Protein AF-A0A940ZFB1-F1 (afdb_monomer_lite)

Sequence (130 aa):
MAQIRLTAKMTLVKAQEEEIEKLTLKRLAHEEELRNKISRGIPAPEYVLYKQFAEESRTELKTREHKKKEMIREIERDREKLVQLSKEKRILERLKEKKKKVFLYQAEKNEQKRNDEMVITRRRPLSPRS

Structure (mmCIF, N/CA/C/O backbone):
data_AF-A0A940ZFB1-F1
#
_entry.id   AF-A0A940ZFB1-F1
#
loop_
_atom_site.group_PDB
_atom_site.id
_atom_site.type_symbol
_atom_site.label_atom_id
_atom_site.label_alt_id
_atom_site.label_comp_id
_atom_site.label_asym_id
_atom_site.label_entity_id
_atom_site.label_seq_id
_atom_site.pdbx_PDB_ins_code
_atom_site.Cartn_x
_atom_site.Cartn_y
_atom_site.Cartn_z
_atom_site.occupancy
_atom_site.B_iso_or_equiv
_atom_site.auth_seq_id
_atom_site.auth_comp_id
_atom_site.auth_asym_id
_atom_site.auth_atom_id
_atom_site.pdbx_PDB_model_num
ATOM 1 N N . MET A 1 1 ? 8.352 10.409 -10.743 1.00 62.91 1 MET A N 1
ATOM 2 C CA . MET A 1 1 ? 6.900 10.581 -10.498 1.00 62.91 1 MET A CA 1
ATOM 3 C C . MET A 1 1 ? 6.220 9.298 -10.014 1.00 62.91 1 MET A C 1
ATOM 5 O O . MET A 1 1 ? 5.761 9.283 -8.884 1.00 62.91 1 MET A O 1
ATOM 9 N N . ALA A 1 2 ? 6.168 8.209 -10.793 1.00 75.75 2 ALA A N 1
ATOM 10 C CA . ALA A 1 2 ? 5.401 7.012 -10.406 1.00 75.75 2 ALA A CA 1
ATOM 11 C C . ALA A 1 2 ? 5.968 6.234 -9.191 1.00 75.75 2 ALA A C 1
ATOM 13 O O . ALA A 1 2 ? 5.193 5.829 -8.332 1.00 75.75 2 ALA A O 1
ATOM 14 N N . GLN A 1 3 ? 7.297 6.128 -9.051 1.00 79.12 3 GLN A N 1
ATOM 15 C CA . GLN A 1 3 ? 7.933 5.522 -7.867 1.00 79.12 3 GLN A CA 1
ATOM 16 C C . GLN A 1 3 ? 7.628 6.297 -6.572 1.00 79.12 3 GLN A C 1
ATOM 18 O O . GLN A 1 3 ? 7.298 5.693 -5.560 1.00 79.12 3 GLN A O 1
ATOM 23 N N . ILE A 1 4 ? 7.676 7.635 -6.631 1.00 85.56 4 ILE A N 1
ATOM 24 C CA . ILE A 1 4 ? 7.388 8.532 -5.496 1.00 85.56 4 ILE A CA 1
ATOM 25 C C . ILE A 1 4 ? 5.924 8.392 -5.049 1.00 85.56 4 ILE A C 1
ATOM 27 O O . ILE A 1 4 ? 5.627 8.362 -3.857 1.00 85.56 4 ILE A O 1
ATOM 31 N N . ARG A 1 5 ? 4.995 8.253 -6.006 1.00 85.88 5 ARG A N 1
ATOM 32 C CA . ARG A 1 5 ? 3.582 7.990 -5.698 1.00 85.88 5 ARG A CA 1
ATOM 33 C C . ARG A 1 5 ? 3.389 6.636 -5.017 1.00 85.88 5 ARG A C 1
ATOM 35 O O . ARG A 1 5 ? 2.632 6.552 -4.059 1.00 85.88 5 ARG A O 1
ATOM 42 N N . LEU A 1 6 ? 4.096 5.599 -5.470 1.00 87.44 6 LEU A N 1
ATOM 43 C CA . LEU A 1 6 ? 4.037 4.273 -4.857 1.00 87.44 6 LEU A CA 1
ATOM 44 C C . LEU A 1 6 ? 4.539 4.298 -3.407 1.00 87.44 6 LEU A C 1
ATOM 46 O O . LEU A 1 6 ? 3.886 3.754 -2.520 1.00 87.44 6 LEU A O 1
ATOM 50 N N . THR A 1 7 ? 5.671 4.961 -3.157 1.00 88.88 7 THR A N 1
ATOM 51 C CA . THR A 1 7 ? 6.219 5.096 -1.803 1.00 88.88 7 THR A CA 1
ATOM 52 C C . THR A 1 7 ? 5.277 5.874 -0.891 1.00 88.88 7 THR A C 1
ATOM 54 O O . THR A 1 7 ? 5.053 5.439 0.232 1.00 88.88 7 THR A O 1
ATOM 57 N N . ALA A 1 8 ? 4.654 6.949 -1.388 1.00 90.56 8 ALA A N 1
ATOM 58 C CA . ALA A 1 8 ? 3.661 7.710 -0.632 1.00 90.56 8 ALA A CA 1
ATOM 59 C C . ALA A 1 8 ? 2.418 6.867 -0.280 1.00 90.56 8 ALA A C 1
ATOM 61 O O . ALA A 1 8 ? 1.940 6.898 0.852 1.00 90.56 8 ALA A O 1
ATOM 62 N N . LYS A 1 9 ? 1.915 6.049 -1.217 1.00 89.62 9 LYS A N 1
ATOM 63 C CA . LYS A 1 9 ? 0.816 5.110 -0.930 1.00 89.62 9 LYS A CA 1
ATOM 64 C C . LYS A 1 9 ? 1.219 4.065 0.117 1.00 89.62 9 LYS A C 1
ATOM 66 O O . LYS A 1 9 ? 0.447 3.779 1.022 1.00 89.62 9 LYS A O 1
ATOM 71 N N . MET A 1 10 ? 2.439 3.531 0.044 1.00 90.00 10 MET A N 1
ATOM 72 C CA . MET A 1 10 ? 2.937 2.573 1.040 1.00 90.00 10 MET A CA 1
ATOM 73 C C . MET A 1 10 ? 3.075 3.189 2.438 1.00 90.00 10 MET A C 1
ATOM 75 O O . MET A 1 10 ? 2.764 2.520 3.420 1.00 90.00 10 MET A O 1
ATOM 79 N N . THR A 1 11 ? 3.511 4.447 2.549 1.00 93.44 11 THR A N 1
ATOM 80 C CA . THR A 1 11 ? 3.556 5.144 3.846 1.00 93.44 11 THR A CA 1
ATOM 81 C C . THR A 1 11 ? 2.160 5.386 4.410 1.00 93.44 11 THR A C 1
ATOM 83 O O . THR A 1 11 ? 1.964 5.226 5.609 1.00 93.44 11 THR A O 1
ATOM 86 N N . LEU A 1 12 ? 1.180 5.699 3.555 1.00 92.00 12 LEU A N 1
ATOM 87 C CA . LEU A 1 12 ? -0.214 5.861 3.977 1.00 92.00 12 LEU A CA 1
ATOM 88 C C . LEU A 1 12 ? -0.818 4.548 4.489 1.00 92.00 12 LEU A C 1
ATOM 90 O O . LEU A 1 12 ? -1.466 4.555 5.530 1.00 92.00 12 LEU A O 1
ATOM 94 N N . VAL A 1 13 ? -0.555 3.417 3.819 1.00 93.06 13 VAL A N 1
ATOM 95 C CA . VAL A 1 13 ? -0.995 2.097 4.308 1.00 93.06 13 VAL A CA 1
ATOM 96 C C . VAL A 1 13 ? -0.419 1.805 5.690 1.00 93.06 13 VAL A C 1
ATOM 98 O O . VAL A 1 13 ? -1.166 1.379 6.563 1.00 93.06 13 VAL A O 1
ATOM 101 N N . LYS A 1 14 ? 0.874 2.070 5.911 1.00 93.56 14 LYS A N 1
ATOM 102 C CA . LYS A 1 14 ? 1.506 1.867 7.223 1.00 93.56 14 LYS A CA 1
ATOM 103 C C . LYS A 1 14 ? 0.877 2.734 8.311 1.00 93.56 14 LYS A C 1
ATOM 105 O O . LYS A 1 14 ? 0.535 2.225 9.370 1.00 93.56 14 LYS A O 1
ATOM 110 N N . ALA A 1 15 ? 0.655 4.018 8.033 1.00 93.38 15 ALA A N 1
ATOM 111 C CA . ALA A 1 15 ? -0.030 4.899 8.976 1.00 93.38 15 ALA A CA 1
ATOM 112 C C . ALA A 1 15 ? -1.439 4.375 9.310 1.00 93.38 15 ALA A C 1
ATOM 114 O O . ALA A 1 15 ? -1.845 4.347 10.467 1.00 93.38 15 ALA A O 1
ATOM 115 N N . GLN A 1 16 ? -2.165 3.880 8.306 1.00 92.94 16 GLN A N 1
ATOM 116 C CA . GLN A 1 16 ? -3.490 3.296 8.497 1.00 92.94 16 GLN A CA 1
ATOM 117 C C . GLN A 1 16 ? -3.454 1.980 9.295 1.00 92.94 16 GLN A C 1
ATOM 119 O O . GLN A 1 16 ? -4.387 1.698 10.045 1.00 92.94 16 GLN A O 1
ATOM 124 N N . GLU A 1 17 ? -2.397 1.176 9.161 1.00 93.81 17 GLU A N 1
ATOM 125 C CA . GLU A 1 17 ? -2.161 -0.011 9.991 1.00 93.81 17 GLU A CA 1
ATOM 126 C C . GLU A 1 17 ? -1.968 0.357 11.460 1.00 93.81 17 GLU A C 1
ATOM 128 O O . GLU A 1 17 ? -2.651 -0.205 12.315 1.00 93.81 17 GLU A O 1
ATOM 133 N N . GLU A 1 18 ? -1.116 1.343 11.739 1.00 94.94 18 GLU A N 1
ATOM 134 C CA . GLU A 1 18 ? -0.875 1.836 13.098 1.00 94.94 18 GLU A CA 1
ATOM 135 C C . GLU A 1 18 ? -2.154 2.394 13.736 1.00 94.94 18 GLU A C 1
ATOM 137 O O . GLU A 1 18 ? -2.416 2.197 14.922 1.00 94.94 18 GLU A O 1
ATOM 142 N N . GLU A 1 19 ? -2.988 3.091 12.964 1.00 93.06 19 GLU A N 1
ATOM 143 C CA . GLU A 1 19 ? -4.271 3.590 13.456 1.00 93.06 19 GLU A CA 1
ATOM 144 C C . GLU A 1 19 ? -5.270 2.468 13.767 1.00 93.06 19 GLU A C 1
ATOM 146 O O . GLU A 1 19 ? -5.968 2.530 14.782 1.00 93.06 19 GLU A O 1
ATOM 151 N N . ILE A 1 20 ? -5.343 1.437 12.916 1.00 94.50 20 ILE A N 1
ATOM 152 C CA . ILE A 1 20 ? -6.171 0.247 13.165 1.00 94.50 20 ILE A CA 1
ATOM 153 C C . ILE A 1 20 ? -5.700 -0.458 14.439 1.00 94.50 20 ILE A C 1
ATOM 155 O O . ILE A 1 20 ? -6.527 -0.844 15.267 1.00 94.50 20 ILE A O 1
ATOM 159 N N . GLU A 1 21 ? -4.389 -0.593 14.628 1.00 95.38 21 GLU A N 1
ATOM 160 C CA . GLU A 1 21 ? -3.807 -1.195 15.826 1.00 95.38 21 GLU A CA 1
ATOM 161 C C . GLU A 1 21 ? -4.157 -0.389 17.083 1.00 95.38 21 GLU A C 1
ATOM 163 O O . GLU A 1 21 ? -4.688 -0.950 18.043 1.00 95.38 21 GLU A O 1
ATOM 168 N N . LYS A 1 22 ? -3.987 0.939 17.054 1.00 94.81 22 LYS A N 1
ATOM 169 C CA . LYS A 1 22 ? -4.377 1.832 18.161 1.00 94.81 22 LYS A CA 1
ATOM 170 C C . LYS A 1 22 ? -5.856 1.698 18.524 1.00 94.81 22 LYS A C 1
ATOM 172 O O . LYS A 1 22 ? -6.189 1.594 19.704 1.00 94.81 22 LYS A O 1
ATOM 177 N N . LEU A 1 23 ? -6.747 1.683 17.531 1.00 93.31 23 LEU A N 1
ATOM 178 C CA . LEU A 1 23 ? -8.184 1.500 17.761 1.00 93.31 23 LEU A CA 1
ATOM 179 C C . LEU A 1 23 ? -8.505 0.118 18.333 1.00 93.31 23 LEU A C 1
ATOM 181 O O . LEU A 1 23 ? -9.347 0.002 19.222 1.00 93.31 23 LEU A O 1
ATOM 185 N N . THR A 1 24 ? -7.813 -0.917 17.862 1.00 94.06 24 THR A N 1
ATOM 186 C CA . THR A 1 24 ? -7.970 -2.289 18.358 1.00 94.06 24 THR A CA 1
ATOM 187 C C . THR A 1 24 ? -7.562 -2.384 19.825 1.00 94.06 24 THR A C 1
ATOM 189 O O . THR A 1 24 ? -8.335 -2.884 20.641 1.00 94.06 24 THR A O 1
ATOM 192 N N . LEU A 1 25 ? -6.400 -1.832 20.185 1.00 95.69 25 LEU A N 1
ATOM 193 C CA . LEU A 1 25 ? -5.922 -1.781 21.568 1.00 95.69 25 LEU A CA 1
ATOM 194 C C . LEU A 1 25 ? -6.876 -0.990 22.467 1.00 95.69 25 LEU A C 1
ATOM 196 O O . LEU A 1 25 ? -7.230 -1.455 23.549 1.00 95.69 25 LEU A O 1
ATOM 200 N N . LYS A 1 26 ? -7.358 0.169 22.001 1.00 93.75 26 LYS A N 1
ATOM 201 C CA . LYS A 1 26 ? -8.342 0.972 22.737 1.00 93.75 26 LYS A CA 1
ATOM 202 C C . LYS A 1 26 ? -9.633 0.187 22.990 1.00 93.75 26 LYS A C 1
ATOM 204 O O . LYS A 1 26 ? -10.175 0.242 24.091 1.00 93.75 26 LYS A O 1
ATOM 209 N N . ARG A 1 27 ? -10.118 -0.571 22.001 1.00 93.12 27 ARG A N 1
ATOM 210 C CA . ARG A 1 27 ? -11.320 -1.399 22.163 1.00 93.12 27 ARG A CA 1
ATOM 211 C C . ARG A 1 27 ? -11.108 -2.517 23.179 1.00 93.12 27 ARG A C 1
ATOM 213 O O . ARG A 1 27 ? -11.959 -2.700 24.041 1.00 93.12 27 ARG A O 1
ATOM 220 N N . LEU A 1 28 ? -9.971 -3.212 23.117 1.00 94.44 28 LEU A N 1
ATOM 221 C CA . LEU A 1 28 ? -9.625 -4.262 24.080 1.00 94.44 28 LEU A CA 1
ATOM 222 C C . LEU A 1 28 ? -9.569 -3.721 25.514 1.00 94.44 28 LEU A C 1
ATOM 224 O O . LEU A 1 28 ? -10.133 -4.339 26.414 1.00 94.44 28 LEU A O 1
ATOM 228 N N . ALA A 1 29 ? -8.970 -2.542 25.707 1.00 94.81 29 ALA A N 1
ATOM 229 C CA . ALA A 1 29 ? -8.914 -1.884 27.009 1.00 94.81 29 ALA A CA 1
ATOM 230 C C . ALA A 1 29 ? -10.319 -1.559 27.550 1.00 94.81 29 ALA A C 1
ATOM 232 O O . ALA A 1 29 ? -10.620 -1.857 28.703 1.00 94.81 29 ALA A O 1
ATOM 233 N N . HIS A 1 30 ? -11.213 -1.017 26.715 1.00 93.19 30 HIS A N 1
ATOM 234 C CA . HIS A 1 30 ? -12.595 -0.745 27.128 1.00 93.19 30 HIS A CA 1
ATOM 235 C C . HIS A 1 30 ? -13.420 -2.020 27.358 1.00 93.19 30 HIS A C 1
ATOM 237 O O . HIS A 1 30 ? -14.267 -2.043 28.247 1.00 93.19 30 HIS A O 1
ATOM 243 N N . GLU A 1 31 ? -13.185 -3.094 26.599 1.00 93.31 31 GLU A N 1
ATOM 244 C CA . GLU A 1 31 ? -13.822 -4.397 26.835 1.00 93.31 31 GLU A CA 1
ATOM 245 C C . GLU A 1 31 ? -13.366 -5.022 28.164 1.00 93.31 31 GLU A C 1
ATOM 247 O O . GLU A 1 31 ? -14.154 -5.661 28.865 1.00 93.31 31 GLU A O 1
ATOM 252 N N . GLU A 1 32 ? -12.095 -4.867 28.528 1.00 94.81 32 GLU A N 1
ATOM 253 C CA . GLU A 1 32 ? -11.571 -5.279 29.831 1.00 94.81 32 GLU A CA 1
ATOM 254 C C . GLU A 1 32 ? -12.140 -4.425 30.970 1.00 94.81 32 GLU A C 1
ATOM 256 O O . GLU A 1 32 ? -12.633 -4.966 31.962 1.00 94.81 32 GLU A O 1
ATOM 261 N N . GLU A 1 33 ? -12.167 -3.104 30.801 1.00 94.62 33 GLU A N 1
ATOM 262 C CA . GLU A 1 33 ? -12.769 -2.183 31.764 1.00 94.62 33 GLU A CA 1
ATOM 263 C C . GLU A 1 33 ? -14.253 -2.501 31.998 1.00 94.62 33 GLU A C 1
ATOM 265 O O . GLU A 1 33 ? -14.690 -2.612 33.145 1.00 94.62 33 GLU A O 1
ATOM 270 N N . LEU A 1 34 ? -15.017 -2.737 30.926 1.00 93.75 34 LEU A N 1
ATOM 271 C CA . LEU A 1 34 ? -16.417 -3.143 31.014 1.00 93.75 34 LEU A CA 1
ATOM 272 C C . LEU A 1 34 ? -16.570 -4.458 31.786 1.00 93.75 34 LEU A C 1
ATOM 274 O O . LEU A 1 34 ? -17.436 -4.552 32.652 1.00 93.75 34 LEU A O 1
ATOM 278 N N . ARG A 1 35 ? -15.735 -5.470 31.513 1.00 94.31 35 ARG A N 1
ATOM 279 C CA . ARG A 1 35 ? -15.765 -6.748 32.250 1.00 94.31 35 ARG A CA 1
ATOM 280 C C . ARG A 1 35 ? -15.522 -6.548 33.746 1.00 94.31 35 ARG A C 1
ATOM 282 O O . ARG A 1 35 ? -16.246 -7.122 34.559 1.00 94.31 35 ARG A O 1
ATOM 289 N N . ASN A 1 36 ? -14.568 -5.691 34.101 1.00 94.94 36 ASN A N 1
ATOM 290 C CA . ASN A 1 36 ? -14.268 -5.342 35.490 1.00 94.94 36 ASN A CA 1
ATOM 291 C C . ASN A 1 36 ? -15.397 -4.550 36.167 1.00 94.94 36 ASN A C 1
ATOM 293 O O . ASN A 1 36 ? -15.624 -4.703 37.364 1.00 94.94 36 ASN A O 1
ATOM 297 N N . LYS A 1 37 ? -16.119 -3.705 35.425 1.00 93.94 37 LYS A N 1
ATOM 298 C CA . LYS A 1 37 ? -17.277 -2.966 35.950 1.00 93.94 37 LYS A CA 1
ATOM 299 C C . LYS A 1 37 ? -18.510 -3.856 36.096 1.00 93.94 37 LYS A C 1
ATOM 301 O O . LYS A 1 37 ? -19.213 -3.755 37.095 1.00 93.94 37 LYS A O 1
ATOM 306 N N . ILE A 1 38 ? -18.738 -4.781 35.160 1.00 93.75 38 ILE A N 1
ATOM 307 C CA . ILE A 1 38 ? -19.824 -5.769 35.242 1.00 93.75 38 ILE A CA 1
ATOM 308 C C . ILE A 1 38 ? -19.685 -6.618 36.509 1.00 93.75 38 ILE A C 1
ATOM 310 O O . ILE A 1 38 ? -20.674 -6.808 37.212 1.00 93.75 38 ILE A O 1
ATOM 314 N N . SER A 1 39 ? -18.474 -7.080 36.842 1.00 93.12 39 SER A N 1
ATOM 315 C CA . SER A 1 39 ? -18.250 -7.897 38.045 1.00 93.12 39 SER A CA 1
ATOM 316 C C . SER A 1 39 ? -18.495 -7.146 39.360 1.00 93.12 39 SER A C 1
ATOM 318 O O . SER A 1 39 ? -18.725 -7.780 40.386 1.00 93.12 39 SER A O 1
ATOM 320 N N . ARG A 1 40 ? -18.484 -5.807 39.336 1.00 93.69 40 ARG A N 1
ATOM 321 C CA . ARG A 1 40 ? -18.726 -4.932 40.497 1.00 93.69 40 ARG A CA 1
ATOM 322 C C . ARG A 1 40 ? -20.142 -4.349 40.542 1.00 93.69 40 ARG A C 1
ATOM 324 O O . ARG A 1 40 ? -20.474 -3.664 41.503 1.00 93.69 40 ARG A O 1
ATOM 331 N N . GLY A 1 41 ? -20.964 -4.633 39.531 1.00 91.44 41 GLY A N 1
ATOM 332 C CA . GLY A 1 41 ? -22.247 -3.973 39.316 1.00 91.44 41 GLY A CA 1
ATOM 333 C C . GLY A 1 41 ? -22.057 -2.633 38.606 1.00 91.44 41 GLY A C 1
ATOM 334 O O . GLY A 1 41 ? -21.555 -1.671 39.182 1.00 91.44 41 GLY A O 1
ATOM 335 N N . ILE A 1 42 ? -22.470 -2.574 37.340 1.00 95.25 42 ILE A N 1
ATOM 336 C CA . ILE A 1 42 ? -22.390 -1.375 36.500 1.00 95.25 42 ILE A CA 1
ATOM 337 C C . ILE A 1 42 ? -23.779 -0.726 36.367 1.00 95.25 42 ILE A C 1
ATOM 339 O O . ILE A 1 42 ? -24.759 -1.441 36.134 1.00 95.25 42 ILE A O 1
ATOM 343 N N . PRO A 1 43 ? -23.899 0.609 36.473 1.00 95.56 43 PRO A N 1
ATOM 344 C CA . PRO A 1 43 ? -25.140 1.310 36.164 1.00 95.56 43 PRO A CA 1
ATOM 345 C C . PRO A 1 43 ? -25.582 1.078 34.713 1.00 95.56 43 PRO A C 1
ATOM 347 O O . PRO A 1 43 ? -24.770 1.114 33.787 1.00 95.56 43 PRO A O 1
ATOM 350 N N . ALA A 1 44 ? -26.888 0.906 34.490 1.00 94.06 44 ALA A N 1
ATOM 351 C CA . ALA A 1 44 ? -27.434 0.664 33.152 1.00 94.06 44 ALA A CA 1
ATOM 352 C C . ALA A 1 44 ? -27.047 1.735 32.105 1.00 94.06 44 ALA A C 1
ATOM 354 O O . ALA A 1 44 ? -26.666 1.343 31.001 1.00 94.06 44 ALA A O 1
ATOM 355 N N . PRO A 1 45 ? -27.058 3.054 32.407 1.00 94.81 45 PRO A N 1
ATOM 356 C CA . PRO A 1 45 ? -26.636 4.065 31.434 1.00 94.81 45 PRO A CA 1
ATOM 357 C C . PRO A 1 45 ? -25.170 3.909 31.021 1.00 94.81 45 PRO A C 1
ATOM 359 O O . PRO A 1 45 ? -24.834 4.036 29.848 1.00 94.81 45 PRO A O 1
ATOM 362 N N . GLU A 1 46 ? -24.300 3.577 31.975 1.00 93.69 46 GLU A N 1
ATOM 363 C CA . GLU A 1 46 ? -22.878 3.376 31.714 1.00 93.69 46 GLU A CA 1
ATOM 364 C C . GLU A 1 46 ? -22.649 2.132 30.846 1.00 93.69 46 GLU A C 1
ATOM 366 O O . GLU A 1 46 ? -21.909 2.185 29.867 1.0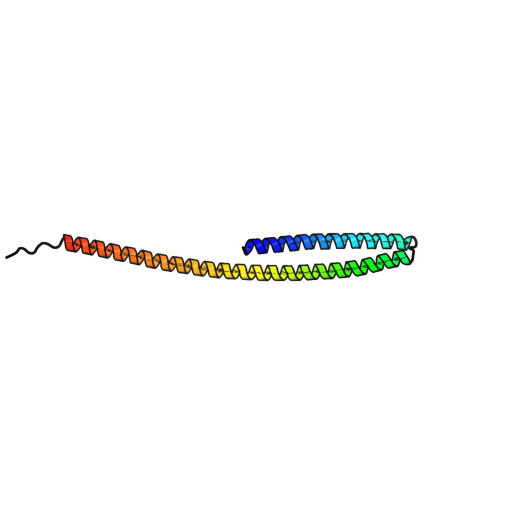0 93.69 46 GLU A O 1
ATOM 371 N N . TYR A 1 47 ? -23.356 1.034 31.124 1.00 94.25 47 TYR A N 1
ATOM 372 C CA . TYR A 1 47 ? -23.314 -0.165 30.285 1.00 94.25 47 TYR A CA 1
ATOM 373 C C . TYR A 1 47 ? -23.723 0.114 28.831 1.00 94.25 47 TYR A C 1
ATOM 375 O O . TYR A 1 47 ? -23.068 -0.360 27.899 1.00 94.25 47 TYR A O 1
ATOM 383 N N . VAL A 1 48 ? -24.791 0.894 28.631 1.00 95.31 48 VAL A N 1
ATOM 384 C CA . VAL A 1 48 ? -25.263 1.281 27.294 1.00 95.31 48 VAL A CA 1
ATOM 385 C C . VAL A 1 48 ? -24.194 2.081 26.548 1.00 95.31 48 VAL A C 1
ATOM 387 O O . VAL A 1 48 ? -23.948 1.794 25.378 1.00 95.31 48 VAL A O 1
ATOM 390 N N . LEU A 1 49 ? -23.494 3.001 27.221 1.00 94.88 49 LEU A N 1
ATOM 391 C CA . LEU A 1 49 ? -22.391 3.759 26.616 1.00 94.88 49 LEU A CA 1
ATOM 392 C C . LEU A 1 49 ? -21.259 2.844 26.129 1.00 94.88 49 LEU A C 1
ATOM 394 O O . LEU A 1 49 ? -20.793 2.990 25.000 1.00 94.88 49 LEU A O 1
ATOM 398 N N . TYR A 1 50 ? -20.850 1.854 26.930 1.00 93.81 50 TYR A N 1
ATOM 399 C CA . TYR A 1 50 ? -19.839 0.881 26.494 1.00 93.81 50 TYR A CA 1
ATOM 400 C C . TYR A 1 50 ? -20.296 0.058 25.288 1.00 93.81 50 TYR A C 1
ATOM 402 O O . TYR A 1 50 ? -19.490 -0.250 24.408 1.00 93.81 50 TYR A O 1
ATOM 410 N N . LYS A 1 51 ? -21.582 -0.309 25.229 1.00 93.25 51 LYS A N 1
ATOM 411 C CA . LYS A 1 51 ? -22.144 -1.035 24.084 1.00 93.25 51 LYS A CA 1
ATOM 412 C C . LYS A 1 51 ? -22.147 -0.193 22.815 1.00 93.25 51 LYS A C 1
ATOM 414 O O . LYS A 1 51 ? -21.673 -0.680 21.792 1.00 93.25 51 LYS A O 1
ATOM 419 N N . GLN A 1 52 ? -22.591 1.057 22.901 1.00 95.00 52 GLN A N 1
ATOM 420 C CA . GLN A 1 52 ? -22.561 1.996 21.778 1.00 95.00 52 GLN A CA 1
ATOM 421 C C . GLN A 1 52 ? -21.130 2.196 21.271 1.00 95.00 52 GLN A C 1
ATOM 423 O O . GLN A 1 52 ? -20.860 2.000 20.087 1.00 95.00 52 GLN A O 1
ATOM 428 N N . PHE A 1 53 ? -20.179 2.444 22.177 1.00 93.94 53 PHE A N 1
ATOM 429 C CA . PHE A 1 53 ? -18.767 2.559 21.819 1.00 93.94 53 PHE A CA 1
ATOM 430 C C . PHE A 1 53 ? -18.225 1.293 21.127 1.00 93.94 5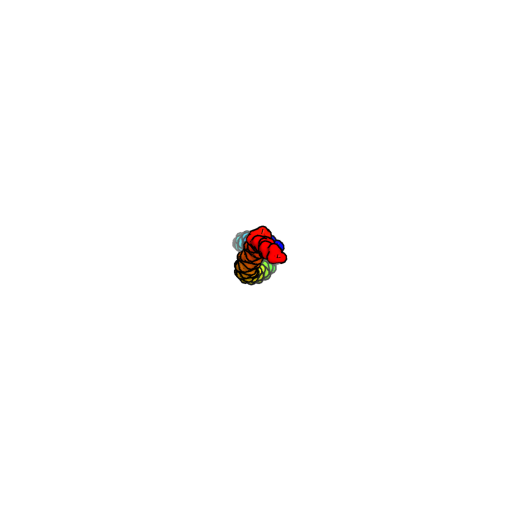3 PHE A C 1
ATOM 432 O O . PHE A 1 53 ? -17.473 1.377 20.151 1.00 93.94 53 PHE A O 1
ATOM 439 N N . ALA A 1 54 ? -18.594 0.099 21.600 1.00 92.06 54 ALA A N 1
ATOM 440 C CA . ALA A 1 54 ? -18.168 -1.160 20.989 1.00 92.06 54 ALA A CA 1
ATOM 441 C C . ALA A 1 54 ? -18.718 -1.335 19.559 1.00 92.06 54 ALA A C 1
ATOM 443 O O . ALA A 1 54 ? -18.007 -1.823 18.677 1.00 92.06 54 ALA A O 1
ATOM 444 N N . GLU A 1 55 ? -19.962 -0.926 19.309 1.00 94.25 55 GLU A N 1
ATOM 445 C CA . GLU A 1 55 ? -20.585 -0.981 17.981 1.00 94.25 55 GLU A CA 1
ATOM 446 C C . GLU A 1 55 ? -19.971 0.031 17.007 1.00 94.25 55 GLU A C 1
ATOM 448 O O . GLU A 1 55 ? -19.611 -0.328 15.877 1.00 94.25 55 GLU A O 1
ATOM 453 N N . GLU A 1 56 ? -19.785 1.272 17.456 1.00 94.94 56 GLU A N 1
ATOM 454 C CA . GLU A 1 56 ? -19.158 2.342 16.678 1.00 94.94 56 GLU A CA 1
ATOM 455 C C . GLU A 1 56 ? -17.717 1.981 16.310 1.00 94.94 56 GLU A C 1
ATOM 457 O O . GLU A 1 56 ? -17.360 1.959 15.130 1.00 94.94 56 GLU A O 1
ATOM 462 N N . SER A 1 57 ? -16.908 1.588 17.298 1.00 93.31 57 SER A N 1
ATOM 463 C CA . SER A 1 57 ? -15.509 1.201 17.078 1.00 93.31 57 SER A CA 1
ATOM 464 C C . SER A 1 57 ? -15.374 -0.024 16.170 1.00 93.31 57 SER A C 1
ATOM 466 O O . SER A 1 57 ? -14.461 -0.090 15.345 1.00 93.31 57 SER A O 1
ATOM 468 N N . ARG A 1 58 ? -16.294 -0.995 16.250 1.00 93.19 58 ARG A N 1
ATOM 469 C CA . ARG A 1 58 ? -16.324 -2.145 15.331 1.00 93.19 58 ARG A CA 1
ATOM 470 C C . ARG A 1 58 ? -16.630 -1.717 13.897 1.00 93.19 58 ARG A C 1
ATOM 472 O O . ARG A 1 58 ? -16.002 -2.223 12.964 1.00 93.19 58 ARG A O 1
ATOM 479 N N . THR A 1 59 ? -17.583 -0.810 13.717 1.00 95.69 59 THR A N 1
ATOM 480 C CA . THR A 1 59 ? -17.954 -0.280 12.398 1.00 95.69 59 THR A CA 1
ATOM 481 C C . THR A 1 59 ? -16.815 0.543 11.799 1.00 95.69 59 THR A C 1
ATOM 483 O O . THR A 1 59 ? -16.481 0.385 10.619 1.00 95.69 59 THR A O 1
ATOM 486 N N . GLU A 1 60 ? -16.155 1.357 12.621 1.00 94.25 60 GLU A N 1
ATOM 487 C CA . GLU A 1 60 ? -14.979 2.125 12.230 1.00 94.25 60 GLU A CA 1
ATOM 488 C C . GLU A 1 60 ? -13.819 1.210 11.817 1.00 94.25 60 GLU A C 1
ATOM 490 O O . GLU A 1 60 ? -13.275 1.376 10.723 1.00 94.25 60 GLU A O 1
ATOM 495 N N . LEU A 1 61 ? -13.485 0.199 12.630 1.00 94.12 61 LEU A N 1
ATOM 496 C CA . LEU A 1 61 ? -12.443 -0.782 12.311 1.00 94.12 61 LEU A CA 1
ATOM 497 C C . LEU A 1 61 ? -12.718 -1.479 10.979 1.00 94.12 61 LEU A C 1
ATOM 499 O O . LEU A 1 61 ? -11.851 -1.501 10.109 1.00 94.12 61 LEU A O 1
ATOM 503 N N . LYS A 1 62 ? -13.947 -1.963 10.766 1.00 95.62 62 LYS A N 1
ATOM 504 C CA . LYS A 1 62 ? -14.338 -2.612 9.506 1.00 95.62 62 LYS A CA 1
ATOM 505 C C . LYS A 1 62 ? -14.159 -1.677 8.306 1.00 95.62 62 LYS A C 1
ATOM 507 O O . LYS A 1 62 ? -13.676 -2.098 7.255 1.00 95.62 62 LYS A O 1
ATOM 512 N N . THR A 1 63 ? -14.519 -0.406 8.465 1.00 95.62 63 THR A N 1
ATOM 513 C CA . THR A 1 63 ? -14.371 0.609 7.414 1.00 95.62 63 THR A CA 1
ATOM 514 C C . THR A 1 63 ? -12.899 0.892 7.116 1.00 95.62 63 THR A C 1
ATOM 516 O O . THR A 1 63 ? -12.499 0.937 5.950 1.00 95.62 63 THR A O 1
ATOM 519 N N . ARG A 1 64 ? -12.065 1.045 8.151 1.00 93.69 64 ARG A N 1
ATOM 520 C CA . ARG A 1 64 ? -10.621 1.275 7.996 1.00 93.69 64 ARG A CA 1
ATOM 521 C C . ARG A 1 64 ? -9.915 0.064 7.392 1.00 93.69 64 ARG A C 1
ATOM 523 O O . ARG A 1 64 ? -9.095 0.239 6.495 1.00 93.69 64 ARG A O 1
ATOM 530 N N . GLU A 1 65 ? -10.259 -1.153 7.800 1.00 94.25 65 GLU A N 1
ATOM 531 C CA . GLU A 1 65 ? -9.734 -2.383 7.197 1.00 94.25 65 GLU A CA 1
ATOM 532 C C . GLU A 1 65 ? -10.119 -2.514 5.722 1.00 94.25 65 GLU A C 1
ATOM 534 O O . GLU A 1 65 ? -9.298 -2.926 4.900 1.00 94.25 65 GLU A O 1
ATOM 539 N N . HIS A 1 66 ? -11.355 -2.152 5.368 1.00 95.19 66 HIS A N 1
ATOM 540 C CA . HIS A 1 66 ? -11.800 -2.160 3.980 1.00 95.19 66 HIS A CA 1
ATOM 541 C C . HIS A 1 66 ? -10.981 -1.185 3.128 1.00 95.19 66 HIS A C 1
ATOM 543 O O . HIS A 1 66 ? 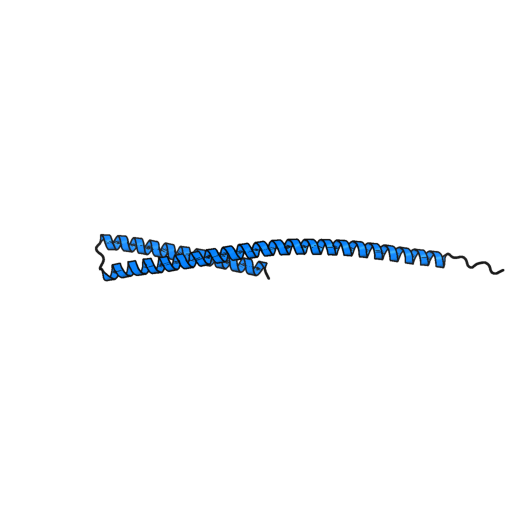-10.368 -1.606 2.147 1.00 95.19 66 HIS A O 1
ATOM 549 N N . LYS A 1 67 ? -10.860 0.074 3.568 1.00 93.31 67 LYS A N 1
ATOM 550 C CA . LYS A 1 67 ? -10.039 1.093 2.894 1.00 93.31 67 LYS A CA 1
ATOM 551 C C . LYS A 1 67 ? -8.579 0.653 2.744 1.00 93.31 67 LYS A C 1
ATOM 553 O O . LYS A 1 67 ? -7.982 0.844 1.688 1.00 93.31 67 LYS A O 1
ATOM 558 N N . LYS A 1 68 ? -8.006 0.020 3.776 1.00 93.62 68 LYS A N 1
ATOM 559 C CA . LYS A 1 68 ? -6.644 -0.535 3.725 1.00 93.62 68 LYS A CA 1
ATOM 560 C C . LYS A 1 68 ? -6.526 -1.575 2.607 1.00 93.62 68 LYS A C 1
ATOM 562 O O . LYS A 1 68 ? -5.590 -1.524 1.813 1.00 93.62 68 LYS A O 1
ATOM 567 N N . LYS A 1 69 ? -7.479 -2.511 2.522 1.00 95.31 69 LYS A N 1
ATOM 568 C CA . LYS A 1 69 ? -7.498 -3.549 1.476 1.00 95.31 69 LYS A CA 1
ATOM 569 C C . LYS A 1 69 ? -7.610 -2.949 0.076 1.00 95.31 69 LYS A C 1
ATOM 571 O O . LYS A 1 69 ? -6.929 -3.419 -0.833 1.00 95.31 69 LYS A O 1
ATOM 576 N N . GLU A 1 70 ? -8.437 -1.925 -0.107 1.00 95.12 70 GLU A N 1
ATOM 577 C CA . GLU A 1 70 ? -8.547 -1.218 -1.388 1.00 95.12 70 GLU A CA 1
ATOM 578 C C . GLU A 1 70 ? -7.229 -0.542 -1.776 1.00 95.12 70 GLU A C 1
ATOM 580 O O . GLU A 1 70 ? -6.749 -0.730 -2.895 1.00 95.12 70 GLU A O 1
ATOM 585 N N . MET A 1 71 ? -6.584 0.150 -0.835 1.00 92.19 71 MET A N 1
ATOM 586 C CA . MET A 1 71 ? -5.304 0.815 -1.079 1.00 92.19 71 MET A CA 1
ATOM 587 C C . MET A 1 71 ? -4.188 -0.178 -1.434 1.00 92.19 71 MET A C 1
ATOM 589 O O . MET A 1 71 ? -3.397 0.083 -2.340 1.00 92.19 71 MET A O 1
ATOM 593 N N . ILE A 1 72 ? -4.146 -1.346 -0.783 1.00 93.38 72 ILE A N 1
ATOM 594 C CA . ILE A 1 72 ? -3.201 -2.422 -1.123 1.00 93.38 72 ILE A CA 1
ATOM 595 C C . ILE A 1 72 ? -3.422 -2.909 -2.559 1.00 93.38 72 ILE A C 1
ATOM 597 O O . ILE A 1 72 ? -2.464 -2.984 -3.330 1.00 93.38 72 ILE A O 1
ATOM 601 N N . ARG A 1 73 ? -4.676 -3.162 -2.954 1.00 94.81 73 ARG A N 1
ATOM 602 C CA . ARG A 1 73 ? -5.008 -3.575 -4.329 1.00 94.81 73 ARG A CA 1
ATOM 603 C C . ARG A 1 73 ? -4.586 -2.531 -5.358 1.00 94.81 73 ARG A C 1
ATOM 605 O O . ARG A 1 73 ? -4.124 -2.877 -6.442 1.00 94.81 73 ARG A O 1
ATOM 612 N N . GLU A 1 74 ? -4.737 -1.246 -5.050 1.00 92.38 74 GLU A N 1
ATOM 613 C CA . GLU A 1 74 ? -4.241 -0.189 -5.931 1.00 92.38 74 GLU A CA 1
ATOM 614 C C . GLU A 1 74 ? -2.717 -0.179 -6.048 1.00 92.38 74 GLU A C 1
ATOM 616 O O . GLU A 1 74 ? -2.195 -0.022 -7.150 1.00 92.38 74 GLU A O 1
ATOM 621 N N . ILE A 1 75 ? -2.000 -0.359 -4.935 1.00 92.88 75 ILE A N 1
ATOM 622 C CA . ILE A 1 75 ? -0.534 -0.436 -4.927 1.00 92.88 75 ILE A CA 1
ATOM 623 C C . ILE A 1 75 ? -0.057 -1.597 -5.803 1.00 92.88 75 ILE A C 1
ATOM 625 O O . ILE A 1 75 ? 0.900 -1.433 -6.560 1.00 92.88 75 ILE A O 1
ATOM 629 N N . GLU A 1 76 ? -0.715 -2.753 -5.730 1.00 92.94 76 GLU A N 1
ATOM 630 C CA . GLU A 1 76 ? -0.402 -3.914 -6.570 1.00 92.94 76 GLU A CA 1
ATOM 631 C C . GLU A 1 76 ? -0.590 -3.600 -8.057 1.00 92.94 76 GLU A C 1
ATOM 633 O O . GLU A 1 76 ? 0.339 -3.782 -8.847 1.00 92.94 76 GLU A O 1
ATOM 638 N N . ARG A 1 77 ? -1.730 -3.007 -8.432 1.00 93.06 77 ARG A N 1
ATOM 639 C CA . ARG A 1 77 ? -1.983 -2.571 -9.817 1.00 93.06 77 ARG A CA 1
ATOM 640 C C . ARG A 1 77 ? -0.951 -1.551 -10.300 1.00 93.06 77 ARG A C 1
ATOM 642 O O . ARG A 1 77 ? -0.494 -1.617 -11.441 1.00 93.06 77 ARG A O 1
ATOM 649 N N . ASP A 1 78 ? -0.573 -0.595 -9.454 1.00 90.81 78 ASP A N 1
ATOM 650 C CA . ASP A 1 78 ? 0.429 0.417 -9.795 1.00 90.81 78 ASP A CA 1
ATOM 651 C C . ASP A 1 78 ? 1.826 -0.209 -9.969 1.00 90.81 78 ASP A C 1
ATOM 653 O O . ASP A 1 78 ? 2.570 0.187 -10.873 1.00 90.81 78 ASP A O 1
ATOM 657 N N . ARG A 1 79 ? 2.175 -1.227 -9.167 1.00 91.44 79 ARG A N 1
ATOM 658 C CA . ARG A 1 79 ? 3.414 -2.009 -9.332 1.00 91.44 79 ARG A CA 1
ATOM 659 C C . ARG A 1 79 ? 3.434 -2.769 -10.651 1.00 91.44 79 ARG A C 1
ATOM 661 O O . ARG A 1 79 ? 4.435 -2.708 -11.363 1.00 91.44 79 ARG A O 1
ATOM 668 N N . GLU A 1 80 ? 2.348 -3.449 -10.999 1.00 93.06 80 GLU A N 1
ATOM 669 C CA . GLU A 1 80 ? 2.248 -4.187 -12.262 1.00 93.06 80 GLU A CA 1
ATOM 670 C C . GLU A 1 80 ? 2.431 -3.263 -13.469 1.00 93.06 80 GLU A C 1
ATOM 672 O O . GLU A 1 80 ? 3.244 -3.546 -14.354 1.00 93.06 80 GLU A O 1
ATOM 677 N N . LYS A 1 81 ? 1.762 -2.104 -13.462 1.00 92.25 81 LYS A N 1
ATOM 678 C CA . LYS A 1 81 ? 1.923 -1.075 -14.500 1.00 92.25 81 LYS A CA 1
ATOM 679 C C . LYS A 1 81 ? 3.364 -0.581 -14.599 1.00 92.25 81 LYS A C 1
ATOM 681 O O . LYS A 1 81 ? 3.898 -0.453 -15.697 1.00 92.25 81 LYS A O 1
ATOM 686 N N . LEU A 1 82 ? 4.022 -0.325 -13.467 1.00 91.06 82 LEU A N 1
ATOM 687 C CA . LEU A 1 82 ? 5.430 0.086 -13.445 1.00 91.06 82 LEU A CA 1
ATOM 688 C C . LEU A 1 82 ? 6.352 -0.965 -14.071 1.00 91.06 82 LEU A C 1
ATOM 690 O O . LEU A 1 82 ? 7.259 -0.617 -14.831 1.00 91.06 82 LEU A O 1
ATOM 694 N N . VAL A 1 83 ? 6.113 -2.245 -13.787 1.00 93.06 83 VAL A N 1
ATOM 695 C CA . VAL A 1 83 ? 6.877 -3.348 -14.381 1.00 93.06 83 VAL A CA 1
ATOM 696 C C . VAL A 1 83 ? 6.668 -3.402 -15.894 1.00 93.06 83 VAL A C 1
ATOM 698 O O . VAL A 1 83 ? 7.644 -3.546 -16.633 1.00 93.06 83 VAL A O 1
ATOM 701 N N . GLN A 1 84 ? 5.429 -3.258 -16.369 1.00 93.75 84 GLN A N 1
ATOM 702 C CA . GLN A 1 84 ? 5.124 -3.227 -17.804 1.00 93.75 84 GLN A CA 1
ATOM 703 C C . GLN A 1 84 ? 5.824 -2.058 -18.508 1.00 93.75 84 GLN A C 1
ATOM 705 O O . GLN A 1 84 ? 6.576 -2.284 -19.456 1.00 93.75 84 GLN A O 1
ATOM 710 N N . LEU A 1 85 ? 5.701 -0.841 -17.975 1.00 92.12 85 LEU A N 1
ATOM 711 C CA . LEU A 1 85 ? 6.371 0.345 -18.521 1.00 92.12 85 LEU A CA 1
ATOM 712 C C . LEU A 1 85 ? 7.900 0.194 -18.541 1.00 92.12 85 LEU A C 1
ATOM 714 O O . LEU A 1 85 ? 8.567 0.641 -19.473 1.00 92.12 85 LEU A O 1
ATOM 718 N N . SER A 1 86 ? 8.478 -0.462 -17.532 1.00 92.00 86 SER A N 1
ATOM 719 C CA . SER A 1 86 ? 9.916 -0.752 -17.489 1.00 92.00 86 SER A CA 1
ATOM 720 C C . SER A 1 86 ? 10.343 -1.725 -18.597 1.00 92.00 86 SER A C 1
ATOM 722 O O . SER A 1 86 ? 11.368 -1.517 -19.255 1.00 92.00 86 SER A O 1
ATOM 724 N N . LYS A 1 87 ? 9.533 -2.760 -18.867 1.00 95.19 87 LYS A N 1
ATOM 725 C CA . LYS A 1 87 ? 9.766 -3.691 -19.983 1.00 95.19 87 LYS A CA 1
ATOM 726 C C . LYS A 1 87 ? 9.705 -2.962 -21.326 1.00 95.19 87 LYS A C 1
ATOM 728 O O . LYS A 1 87 ? 10.621 -3.117 -22.134 1.00 95.19 87 LYS A O 1
ATOM 733 N N . GLU A 1 88 ? 8.679 -2.144 -21.541 1.00 94.88 88 GLU A N 1
ATOM 734 C CA . GLU A 1 88 ? 8.512 -1.347 -22.763 1.00 94.88 88 GLU A CA 1
ATOM 735 C C . GLU A 1 88 ? 9.681 -0.385 -22.978 1.00 94.88 88 GLU A C 1
ATOM 737 O O . GLU A 1 88 ? 10.281 -0.362 -24.056 1.00 94.88 88 GLU A O 1
ATOM 742 N N . LYS A 1 89 ? 10.082 0.343 -21.929 1.00 95.44 89 LYS A N 1
ATOM 743 C CA . LYS A 1 89 ? 11.248 1.232 -21.968 1.00 95.44 89 LYS A CA 1
ATOM 744 C C . LYS A 1 89 ? 12.509 0.482 -22.402 1.00 95.44 89 LYS A C 1
ATOM 746 O O . LYS A 1 89 ? 13.212 0.945 -23.296 1.00 95.44 89 LYS A O 1
ATOM 751 N N . ARG A 1 90 ? 12.769 -0.700 -21.833 1.00 96.00 90 ARG A N 1
ATOM 752 C CA . ARG A 1 90 ? 13.943 -1.516 -22.185 1.00 96.00 90 ARG A CA 1
ATOM 753 C C . ARG A 1 90 ? 13.917 -1.979 -23.643 1.00 96.00 90 ARG A C 1
ATOM 755 O O . ARG A 1 90 ? 14.965 -2.058 -24.285 1.00 96.00 90 ARG A O 1
ATOM 762 N N . ILE A 1 91 ? 12.739 -2.303 -24.177 1.00 96.50 91 ILE A N 1
ATOM 763 C CA . ILE A 1 91 ? 12.576 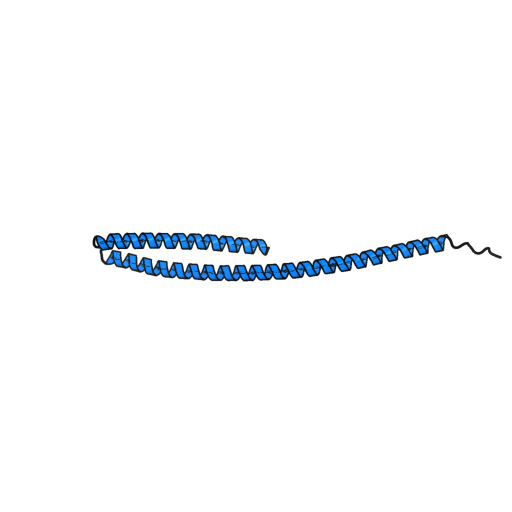-2.657 -25.595 1.00 96.50 91 ILE A CA 1
ATOM 764 C C . ILE A 1 91 ? 12.920 -1.452 -26.475 1.00 96.50 91 ILE A C 1
ATOM 766 O O . ILE A 1 91 ? 13.714 -1.584 -27.408 1.00 96.50 91 ILE A O 1
ATOM 770 N N . LEU A 1 92 ? 12.384 -0.274 -26.150 1.00 96.38 92 LEU A N 1
ATOM 771 C CA . LEU A 1 92 ? 12.655 0.960 -26.887 1.00 96.38 92 LEU A CA 1
ATOM 772 C C . LEU A 1 92 ? 14.136 1.349 -26.847 1.00 96.38 92 LEU A C 1
ATOM 774 O O . LEU A 1 92 ? 14.701 1.706 -27.880 1.00 96.38 92 LEU A O 1
ATOM 778 N N . GLU A 1 93 ? 14.787 1.226 -25.691 1.00 96.56 93 GLU A N 1
ATOM 779 C CA . GLU A 1 93 ? 16.225 1.476 -25.543 1.00 96.56 93 GLU A CA 1
ATOM 780 C C . GLU A 1 93 ? 17.048 0.544 -26.437 1.00 96.56 93 GLU A C 1
ATOM 782 O O . GLU A 1 93 ? 17.877 1.017 -27.214 1.00 96.56 93 GLU A O 1
ATOM 787 N N . ARG A 1 94 ? 16.745 -0.760 -26.443 1.00 96.56 94 ARG A N 1
ATOM 788 C CA . ARG A 1 94 ? 17.405 -1.730 -27.335 1.00 96.56 94 ARG A CA 1
ATOM 789 C C . ARG A 1 94 ? 17.196 -1.408 -28.814 1.00 96.56 94 ARG A C 1
ATOM 791 O O . ARG A 1 94 ? 18.122 -1.546 -29.611 1.00 96.56 94 ARG A O 1
ATOM 798 N N . LEU A 1 95 ? 15.991 -0.994 -29.208 1.00 96.12 95 LEU A N 1
ATOM 799 C CA . LEU A 1 95 ? 15.710 -0.591 -30.589 1.00 96.12 95 LEU A CA 1
ATOM 800 C C . LEU A 1 95 ? 16.485 0.673 -30.973 1.00 96.12 95 LEU A C 1
ATOM 802 O O . LEU A 1 95 ? 17.049 0.737 -32.067 1.00 96.12 95 LEU A O 1
ATOM 806 N N . LYS A 1 96 ? 16.560 1.654 -30.068 1.00 97.00 96 LYS A N 1
ATOM 807 C CA . LYS A 1 96 ? 17.343 2.878 -30.254 1.00 97.00 96 LYS A CA 1
ATOM 808 C C . LYS A 1 96 ? 18.831 2.566 -30.396 1.00 97.00 96 LYS A C 1
ATOM 810 O O . LYS A 1 96 ? 19.466 3.083 -31.311 1.00 97.00 96 LYS A O 1
ATOM 815 N N . GLU A 1 97 ? 19.375 1.693 -29.553 1.00 96.88 97 GLU A N 1
ATOM 816 C CA . GLU A 1 97 ? 20.767 1.239 -29.644 1.00 96.88 97 GLU A CA 1
ATOM 817 C C . GLU A 1 97 ? 21.055 0.533 -30.970 1.00 96.88 97 GLU A C 1
ATOM 819 O O . GLU A 1 97 ? 22.047 0.851 -31.625 1.00 96.88 97 GLU A O 1
ATOM 824 N N . LYS A 1 98 ? 20.176 -0.379 -31.408 1.00 96.75 98 LYS A N 1
ATOM 825 C CA . LYS A 1 98 ? 20.309 -1.048 -32.711 1.00 96.75 98 LYS A CA 1
ATOM 826 C C . LYS A 1 98 ? 20.314 -0.043 -33.861 1.00 96.75 98 LYS A C 1
ATOM 828 O O . LYS A 1 98 ? 21.218 -0.083 -34.691 1.00 96.75 98 LYS A O 1
ATOM 833 N N . LYS A 1 99 ? 19.353 0.889 -33.888 1.00 96.06 99 LYS A N 1
ATOM 834 C CA . LYS A 1 99 ? 19.293 1.943 -34.915 1.00 96.06 99 LYS A CA 1
ATOM 835 C C . LYS A 1 99 ? 20.542 2.824 -34.895 1.00 96.06 99 LYS A C 1
ATOM 837 O O . LYS A 1 99 ? 21.095 3.106 -35.952 1.00 96.06 99 LYS A O 1
ATOM 842 N N . LYS A 1 100 ? 21.023 3.202 -33.707 1.00 96.62 100 LYS A N 1
ATOM 843 C CA . LYS A 1 100 ? 22.254 3.985 -33.549 1.00 96.62 100 LYS A CA 1
ATOM 844 C C . LYS A 1 100 ? 23.470 3.241 -34.107 1.00 96.62 100 LYS A C 1
ATOM 846 O O . LYS A 1 100 ? 24.251 3.846 -34.829 1.00 96.62 100 LYS A O 1
ATOM 851 N N . LYS A 1 101 ? 23.616 1.943 -33.820 1.00 96.88 101 LYS A N 1
ATOM 852 C CA . LYS A 1 101 ? 24.714 1.120 -34.360 1.00 96.88 101 LYS A CA 1
ATOM 853 C C . LYS A 1 101 ? 24.691 1.060 -35.887 1.00 96.88 101 LYS A C 1
ATOM 855 O O . LYS A 1 101 ? 25.723 1.274 -36.509 1.00 96.88 101 LYS A O 1
ATOM 860 N N . VAL A 1 102 ? 23.520 0.823 -36.483 1.00 96.94 102 VAL A N 1
ATOM 861 C CA . VAL A 1 102 ? 23.362 0.799 -37.949 1.00 96.94 102 VAL A CA 1
ATOM 862 C C . VAL A 1 102 ? 23.718 2.152 -38.563 1.00 96.94 102 VAL A C 1
ATOM 864 O O . VAL A 1 102 ? 24.451 2.198 -39.545 1.00 96.94 102 VAL A O 1
ATOM 867 N N . PHE A 1 103 ? 23.242 3.245 -37.966 1.00 96.56 103 PHE A N 1
ATOM 868 C CA . PHE A 1 103 ? 23.545 4.595 -38.430 1.00 96.56 103 PHE A CA 1
ATOM 869 C C . PHE A 1 103 ? 25.049 4.895 -38.396 1.00 96.56 103 PHE A C 1
ATOM 871 O O . PHE A 1 103 ? 25.595 5.355 -39.393 1.00 96.56 103 PHE A O 1
ATOM 878 N N . LEU A 1 104 ? 25.724 4.593 -37.281 1.00 96.81 104 LEU A N 1
ATOM 879 C CA . LEU A 1 104 ? 27.167 4.815 -37.144 1.00 96.81 104 LEU A CA 1
ATOM 880 C C . LEU A 1 104 ? 27.966 4.000 -38.163 1.00 96.81 104 LEU A C 1
ATOM 882 O O . LEU A 1 104 ? 28.831 4.552 -38.831 1.00 96.81 104 LEU A O 1
ATOM 886 N N . TYR A 1 105 ? 27.616 2.726 -38.348 1.00 96.81 105 TYR A N 1
ATOM 887 C CA . TYR A 1 105 ? 28.255 1.872 -39.349 1.00 96.81 105 TYR A CA 1
ATOM 888 C C . TYR A 1 105 ? 28.088 2.415 -40.779 1.00 96.81 105 TYR A C 1
ATOM 890 O O . TYR A 1 105 ? 29.026 2.415 -41.572 1.00 96.81 105 TYR A O 1
ATOM 898 N N . GLN A 1 106 ? 26.892 2.902 -41.127 1.00 96.38 106 GLN A N 1
ATOM 899 C CA . GLN A 1 106 ? 26.651 3.512 -42.437 1.00 96.38 106 GLN A 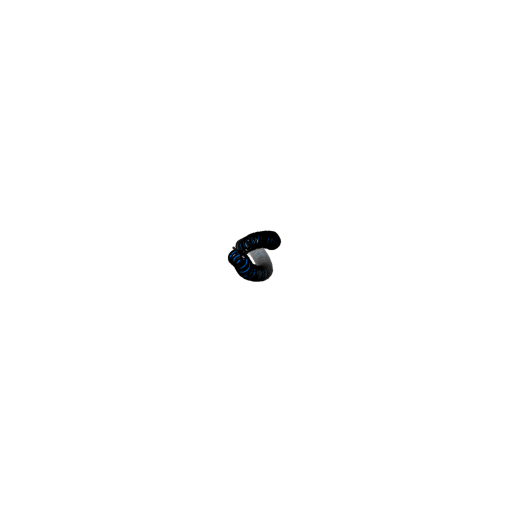CA 1
ATOM 900 C C . GLN A 1 106 ? 27.413 4.829 -42.612 1.00 96.38 106 GLN A C 1
ATOM 902 O O . GLN A 1 106 ? 27.933 5.081 -43.698 1.00 96.38 106 GLN A O 1
ATOM 907 N N . ALA A 1 107 ? 27.490 5.655 -41.567 1.00 95.94 107 ALA A N 1
ATOM 908 C CA . ALA A 1 107 ? 28.250 6.899 -41.589 1.00 95.94 107 ALA A CA 1
ATOM 909 C C . ALA A 1 107 ? 29.745 6.634 -41.822 1.00 95.94 107 ALA A C 1
ATOM 911 O O . ALA A 1 107 ? 30.316 7.212 -42.742 1.00 95.94 107 ALA A O 1
ATOM 912 N N . GLU A 1 108 ? 30.331 5.692 -41.079 1.00 96.00 108 GLU A N 1
ATOM 913 C CA . GLU A 1 108 ? 31.732 5.275 -41.221 1.00 96.00 108 GLU A CA 1
ATOM 914 C C . GLU A 1 108 ? 32.019 4.721 -42.623 1.00 96.00 108 GLU A C 1
ATOM 916 O O . GLU A 1 108 ? 32.962 5.143 -43.290 1.00 96.00 108 GLU A O 1
ATOM 921 N N . LYS A 1 109 ? 31.145 3.849 -43.143 1.00 95.94 109 LYS A N 1
ATOM 922 C CA . LYS A 1 109 ? 31.274 3.317 -44.508 1.00 95.94 109 LYS A CA 1
ATOM 923 C C . LYS A 1 109 ? 31.209 4.415 -45.574 1.00 95.94 109 LYS A C 1
ATOM 925 O O . LYS A 1 109 ? 31.913 4.342 -46.580 1.00 95.94 109 LYS A O 1
ATOM 930 N N . ASN A 1 110 ? 30.340 5.408 -45.395 1.00 94.94 110 ASN A N 1
ATOM 931 C CA . ASN A 1 110 ? 30.218 6.527 -46.328 1.00 94.94 110 ASN A CA 1
ATOM 932 C C . ASN A 1 110 ? 31.433 7.459 -46.260 1.00 94.94 110 ASN A C 1
ATOM 934 O O . ASN A 1 110 ? 31.869 7.959 -47.294 1.00 94.94 110 ASN A O 1
ATOM 938 N N . GLU A 1 111 ? 31.985 7.678 -45.069 1.00 93.31 111 GLU A N 1
ATOM 939 C CA . GLU A 1 111 ? 33.220 8.436 -44.876 1.00 93.31 111 GLU A CA 1
ATOM 940 C C . GLU A 1 111 ? 34.413 7.734 -45.531 1.00 93.31 111 GLU A C 1
ATOM 942 O O . GLU A 1 111 ? 35.136 8.358 -46.306 1.00 93.31 111 GLU A O 1
ATOM 947 N N . GLN A 1 112 ? 34.557 6.422 -45.323 1.00 92.25 112 GLN A N 1
ATOM 948 C CA . GLN A 1 112 ? 35.600 5.624 -45.965 1.00 92.25 112 GLN A CA 1
ATOM 949 C C . GLN A 1 112 ? 35.521 5.718 -47.494 1.00 92.25 112 GLN A C 1
ATOM 951 O O . GLN A 1 112 ? 36.517 6.032 -48.137 1.00 92.25 112 GLN A O 1
ATOM 956 N N . LYS A 1 113 ? 34.324 5.550 -48.075 1.00 93.25 113 LYS A N 1
ATOM 957 C CA . LYS A 1 113 ? 34.119 5.710 -49.524 1.00 93.25 113 LYS A CA 1
ATOM 958 C C . LYS A 1 113 ? 34.540 7.088 -50.032 1.00 93.25 113 LYS A C 1
ATOM 960 O O . LYS A 1 113 ? 35.229 7.172 -51.042 1.00 93.25 113 LYS A O 1
ATOM 965 N N . ARG A 1 114 ? 34.151 8.162 -49.336 1.00 91.19 114 ARG A N 1
ATOM 966 C CA . ARG A 1 114 ? 34.544 9.533 -49.705 1.00 91.19 114 ARG A CA 1
ATOM 967 C C . ARG A 1 114 ? 36.060 9.711 -49.670 1.00 91.19 114 ARG A C 1
ATOM 969 O O . ARG A 1 114 ? 36.622 10.327 -50.573 1.00 91.19 114 ARG A O 1
ATOM 976 N N . ASN A 1 115 ? 36.720 9.158 -48.655 1.00 90.69 115 ASN A N 1
ATOM 977 C CA . ASN A 1 115 ? 38.174 9.209 -48.535 1.00 90.69 115 ASN A CA 1
ATOM 978 C C . ASN A 1 115 ? 38.858 8.437 -49.675 1.00 90.69 115 ASN A C 1
ATOM 980 O O . ASN A 1 115 ? 39.778 8.969 -50.298 1.00 90.69 115 ASN A O 1
ATOM 984 N N . ASP A 1 116 ? 38.375 7.238 -50.007 1.00 88.69 116 ASP A N 1
ATOM 985 C CA . ASP A 1 116 ? 38.889 6.436 -51.123 1.00 88.69 116 ASP A CA 1
ATOM 986 C C . ASP A 1 116 ? 38.719 7.167 -52.469 1.00 88.69 116 ASP A C 1
ATOM 988 O O . ASP A 1 116 ? 39.666 7.270 -53.252 1.00 88.69 116 ASP A O 1
ATOM 992 N N . GLU A 1 117 ? 37.545 7.758 -52.721 1.00 87.31 117 GLU A N 1
ATOM 993 C CA . GLU A 1 117 ? 37.264 8.569 -53.916 1.00 87.31 117 GLU A CA 1
ATOM 994 C C . GLU A 1 117 ? 38.194 9.792 -54.021 1.00 87.31 117 GLU A C 1
ATOM 996 O O . GLU A 1 117 ? 38.713 10.099 -55.103 1.00 87.31 117 GLU A O 1
ATOM 1001 N N . MET A 1 118 ? 38.472 10.472 -52.903 1.00 83.31 118 MET A N 1
ATOM 1002 C CA . MET A 1 118 ? 39.436 11.578 -52.848 1.00 83.31 118 MET A CA 1
ATOM 1003 C C . MET A 1 118 ? 40.869 11.125 -53.153 1.00 83.31 118 MET A C 1
ATOM 1005 O O . MET A 1 118 ? 41.621 11.839 -53.819 1.00 83.31 118 MET A O 1
ATOM 1009 N N . VAL A 1 119 ? 41.275 9.944 -52.681 1.00 83.94 119 VAL A N 1
ATOM 1010 C CA . VAL A 1 119 ? 42.609 9.395 -52.967 1.00 83.94 119 VAL A CA 1
ATOM 1011 C C . VAL A 1 119 ? 42.731 9.023 -54.444 1.00 83.94 119 VAL A C 1
ATOM 1013 O O . VAL A 1 119 ? 43.733 9.367 -55.072 1.00 83.94 119 VAL A O 1
ATOM 1016 N N . ILE A 1 120 ? 41.714 8.377 -55.020 1.00 79.00 120 ILE A N 1
ATOM 1017 C CA . ILE A 1 120 ? 41.690 7.994 -56.439 1.00 79.00 120 ILE A CA 1
ATOM 1018 C C . ILE A 1 120 ? 41.746 9.231 -57.343 1.00 79.00 120 ILE A C 1
ATOM 1020 O O . ILE A 1 120 ? 42.534 9.268 -58.286 1.00 79.00 120 ILE A O 1
ATOM 1024 N N . THR A 1 121 ? 40.956 10.267 -57.047 1.00 74.75 121 THR A N 1
ATOM 1025 C CA . THR A 1 121 ? 40.965 11.519 -57.826 1.00 74.75 121 THR A CA 1
ATOM 1026 C C . THR A 1 121 ? 42.300 12.257 -57.734 1.00 74.75 121 THR A C 1
ATOM 1028 O O . THR A 1 121 ? 42.769 12.768 -58.748 1.00 74.75 121 THR A O 1
ATOM 1031 N N . ARG A 1 122 ? 42.966 12.251 -56.571 1.00 69.56 122 ARG A N 1
ATOM 1032 C CA . ARG A 1 122 ? 44.320 12.817 -56.406 1.00 69.56 122 ARG A CA 1
ATOM 1033 C C . ARG A 1 122 ? 45.423 11.999 -57.083 1.00 69.56 122 ARG A C 1
ATOM 1035 O O . ARG A 1 122 ? 46.438 12.570 -57.466 1.00 69.56 122 ARG A O 1
ATOM 1042 N N . ARG A 1 123 ? 45.256 10.678 -57.208 1.00 61.97 123 ARG A N 1
ATOM 1043 C CA . ARG A 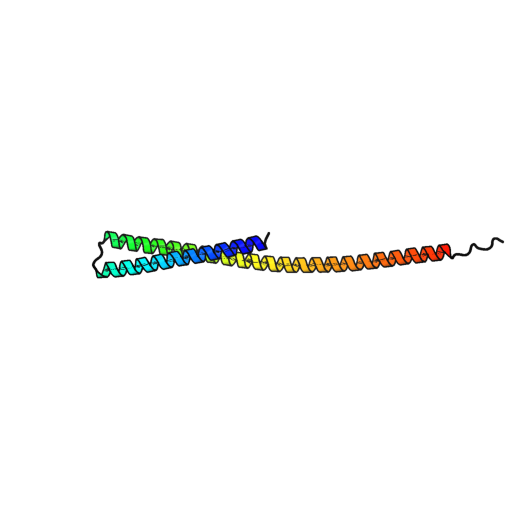1 123 ? 46.240 9.767 -57.824 1.00 61.97 123 ARG A CA 1
ATOM 1044 C C . ARG A 1 123 ? 46.006 9.509 -59.310 1.00 61.97 123 ARG A C 1
ATOM 1046 O O . ARG A 1 123 ? 46.791 8.777 -59.905 1.00 61.97 123 ARG A O 1
ATOM 1053 N N . ARG A 1 124 ? 44.963 10.078 -59.922 1.00 55.78 124 ARG A N 1
ATOM 1054 C CA . ARG A 1 124 ? 44.740 9.963 -61.366 1.00 55.78 124 ARG A CA 1
ATOM 1055 C C . ARG A 1 124 ? 45.870 10.723 -62.078 1.00 55.78 124 ARG A C 1
ATOM 1057 O O . ARG A 1 124 ? 45.919 11.946 -61.947 1.00 55.78 124 ARG A O 1
ATOM 1064 N N . PRO A 1 125 ? 46.793 10.050 -62.790 1.00 55.53 125 PRO A N 1
ATOM 1065 C CA . PRO A 1 125 ? 47.813 10.764 -63.535 1.00 55.53 125 PRO A CA 1
ATOM 1066 C C . PRO A 1 125 ? 47.105 11.602 -64.598 1.00 55.53 125 PRO A C 1
ATOM 1068 O O . PRO A 1 125 ? 46.204 11.115 -65.288 1.00 55.53 125 PRO A O 1
ATOM 1071 N N . LEU A 1 126 ? 47.486 12.875 -64.709 1.00 59.66 126 LEU A N 1
ATOM 1072 C CA . LEU A 1 126 ? 47.156 13.670 -65.883 1.00 59.66 126 LEU A CA 1
ATOM 1073 C C . LEU A 1 126 ? 47.646 12.865 -67.089 1.00 59.66 126 LEU A C 1
ATOM 1075 O O . LEU A 1 126 ? 48.837 12.572 -67.184 1.00 59.66 126 LEU A O 1
ATOM 1079 N N . SER A 1 127 ? 46.719 12.448 -67.957 1.00 55.62 127 SER A N 1
ATOM 1080 C CA . SER A 1 127 ? 47.063 11.853 -69.249 1.00 55.62 127 SER A CA 1
ATOM 1081 C C . SER A 1 127 ? 48.151 12.718 -69.887 1.00 55.62 127 SER A C 1
ATOM 1083 O O . SER A 1 127 ? 47.953 13.939 -69.944 1.00 55.62 127 SER A O 1
ATOM 1085 N N . PRO A 1 128 ? 49.275 12.147 -70.359 1.00 52.72 128 PRO A N 1
ATOM 1086 C CA . PRO A 1 128 ? 50.226 12.927 -71.124 1.00 52.72 128 PRO A CA 1
ATOM 1087 C C . PRO A 1 128 ? 49.470 13.437 -72.349 1.00 52.72 128 PRO A C 1
ATOM 1089 O O . PRO A 1 128 ? 48.908 12.648 -73.111 1.00 52.72 128 PRO A O 1
ATOM 1092 N N . ARG A 1 129 ? 49.353 14.762 -72.471 1.00 50.41 129 ARG A N 1
ATOM 1093 C CA . ARG A 1 129 ? 48.853 15.388 -73.693 1.00 50.41 129 ARG A CA 1
ATOM 1094 C C . ARG A 1 129 ? 49.808 14.991 -74.819 1.00 50.41 129 ARG A C 1
ATOM 1096 O O . ARG A 1 129 ? 51.009 15.215 -74.687 1.00 50.41 129 ARG A O 1
ATOM 1103 N N . SER A 1 130 ? 49.254 14.345 -75.843 1.00 46.28 130 SER A N 1
ATOM 1104 C CA . SER A 1 130 ? 49.876 14.161 -77.158 1.00 46.28 130 SER A CA 1
ATOM 1105 C C . SER A 1 130 ? 50.076 15.505 -77.844 1.00 46.28 130 SER A C 1
ATOM 1107 O O . SER A 1 130 ? 49.237 16.405 -77.598 1.00 46.28 130 SER A O 1
#

Radius of gyration: 37.7 Å; chains: 1; bounding box: 78×23×118 Å

pLDDT: mean 90.3, std 10.46, range [46.28, 97.0]

Foldseek 3Di:
DLVVVLVVLVVVLVVLVVVLVVLVVVLVVLVVVLVVCVVVPHDPVVNVVSVVSNVVSVVVSVVSVVVSVVSVVVSVVSVVVVVVVVVVVVVVVVVVVVVVVVVVVVVVVVVVVVVVVVVCVVPPPDDPDD

Secondary structure (DSSP, 8-state):
-HHHHHHHHHHHHHHHHHHHHHHHHHHHHHHHHHHHHHTT---HHHHHHHHHHHHHHHHHHHHHHHHHHHHHHHHHHHHHHHHHHHHHHHHHHHHHHHHHHHHHHHHHHHHHHHHHHHHHHHH-------